Protein AF-A0A3C0BFF2-F1 (afdb_monomer_lite)

Structure (mmCIF, N/CA/C/O backbone):
data_AF-A0A3C0BFF2-F1
#
_entry.id   AF-A0A3C0BFF2-F1
#
loop_
_atom_site.group_PDB
_atom_site.id
_atom_site.type_symbol
_atom_site.label_atom_id
_atom_site.label_alt_id
_atom_site.label_comp_id
_atom_site.label_asym_id
_atom_site.label_entity_id
_atom_site.label_seq_id
_atom_site.pdbx_PDB_ins_code
_atom_site.Cartn_x
_atom_site.Cartn_y
_atom_site.Cartn_z
_atom_site.occupancy
_atom_site.B_iso_or_equiv
_atom_site.auth_seq_id
_atom_site.auth_comp_id
_atom_site.auth_asym_id
_atom_site.auth_atom_id
_atom_site.pdbx_PDB_model_num
ATOM 1 N N . GLN A 1 1 ? -0.691 5.055 -2.971 1.00 78.69 1 GLN A N 1
ATOM 2 C CA . GLN A 1 1 ? -1.757 4.023 -3.033 1.00 78.69 1 GLN A CA 1
ATOM 3 C C . GLN A 1 1 ? -1.936 3.271 -1.711 1.00 78.69 1 GLN A C 1
ATOM 5 O O . GLN A 1 1 ? -3.065 3.200 -1.244 1.00 78.69 1 GLN A O 1
ATOM 10 N N . ILE A 1 2 ? -0.863 2.774 -1.074 1.00 90.50 2 ILE A N 1
ATOM 11 C CA . ILE A 1 2 ? -0.937 2.046 0.214 1.00 90.50 2 ILE A CA 1
ATOM 12 C C . ILE A 1 2 ? -1.674 2.849 1.303 1.00 90.50 2 ILE A C 1
ATOM 14 O O . ILE A 1 2 ? -2.597 2.326 1.921 1.00 90.50 2 ILE A O 1
ATOM 18 N N . GLU A 1 3 ? -1.325 4.127 1.493 1.00 91.62 3 GLU A N 1
ATOM 19 C CA . GLU A 1 3 ? -1.949 4.993 2.509 1.00 91.62 3 GLU A CA 1
ATOM 20 C C . GLU A 1 3 ? -3.471 5.095 2.364 1.00 91.62 3 GLU A C 1
ATOM 22 O O . GLU A 1 3 ? -4.196 4.932 3.344 1.00 91.62 3 GLU A O 1
ATOM 27 N N . MET A 1 4 ? -3.955 5.327 1.143 1.00 92.62 4 MET A N 1
ATOM 28 C CA . MET A 1 4 ? -5.383 5.491 0.872 1.00 92.62 4 MET A CA 1
ATOM 29 C C . MET A 1 4 ? -6.155 4.205 1.17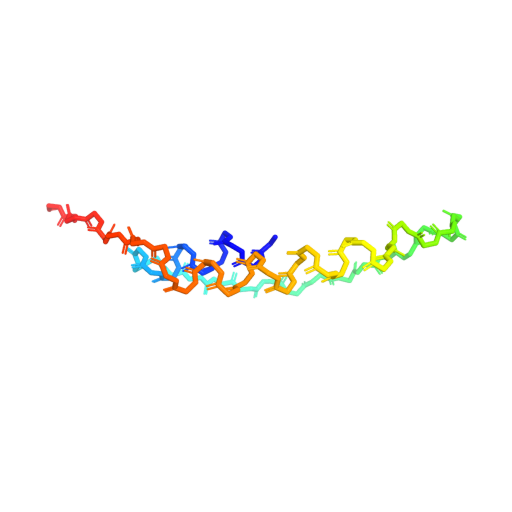2 1.00 92.62 4 MET A C 1
ATOM 31 O O . MET A 1 4 ? -7.185 4.252 1.842 1.00 92.62 4 MET A O 1
ATOM 35 N N . LYS A 1 5 ? -5.626 3.049 0.746 1.00 91.94 5 LYS A N 1
ATOM 36 C CA . LYS A 1 5 ? -6.244 1.741 1.010 1.00 91.94 5 LYS A CA 1
ATOM 37 C C . LYS A 1 5 ? -6.271 1.433 2.510 1.00 91.94 5 LYS A C 1
ATOM 39 O O . LYS A 1 5 ? -7.306 1.039 3.038 1.00 91.94 5 LYS A O 1
ATOM 44 N N . TYR A 1 6 ? -5.160 1.665 3.210 1.00 92.00 6 TYR A N 1
ATOM 45 C CA . TYR A 1 6 ? -5.070 1.451 4.656 1.00 92.00 6 TYR A CA 1
ATOM 46 C C . TYR A 1 6 ? -5.994 2.384 5.444 1.00 92.00 6 TYR A C 1
ATOM 48 O O . TYR A 1 6 ? -6.663 1.944 6.375 1.00 92.00 6 TYR A O 1
ATOM 56 N N . THR A 1 7 ? -6.075 3.657 5.055 1.00 91.75 7 THR A N 1
ATOM 57 C CA . THR A 1 7 ? -6.966 4.629 5.700 1.00 91.75 7 THR A CA 1
ATOM 58 C C . THR A 1 7 ? -8.425 4.249 5.493 1.00 91.75 7 THR A C 1
ATOM 60 O O . THR A 1 7 ? -9.166 4.178 6.470 1.00 91.75 7 THR A O 1
ATOM 63 N N . ALA A 1 8 ? -8.829 3.916 4.263 1.00 92.00 8 ALA A N 1
ATOM 64 C CA . ALA A 1 8 ? -10.185 3.451 3.980 1.00 92.00 8 ALA A CA 1
ATOM 65 C C . ALA A 1 8 ? -10.540 2.195 4.799 1.00 92.00 8 ALA A C 1
ATOM 67 O O . ALA A 1 8 ? -11.624 2.114 5.376 1.00 92.00 8 ALA A O 1
ATOM 68 N N . TRP A 1 9 ? -9.593 1.262 4.931 1.00 91.06 9 TRP A N 1
ATOM 69 C CA . TRP A 1 9 ? -9.761 0.059 5.745 1.00 91.06 9 TRP A CA 1
ATOM 70 C C . TRP A 1 9 ? -9.910 0.383 7.240 1.00 91.06 9 TRP A C 1
ATOM 72 O O . TRP A 1 9 ? -10.838 -0.098 7.887 1.00 91.06 9 TRP A O 1
ATOM 82 N N . LYS A 1 10 ? -9.053 1.253 7.795 1.00 89.50 10 LYS A N 1
ATOM 83 C CA . LYS A 1 10 ? -9.127 1.693 9.202 1.00 89.50 10 LYS A CA 1
ATOM 84 C C . LYS A 1 10 ? -10.412 2.456 9.531 1.00 89.50 10 LYS A C 1
ATOM 86 O O .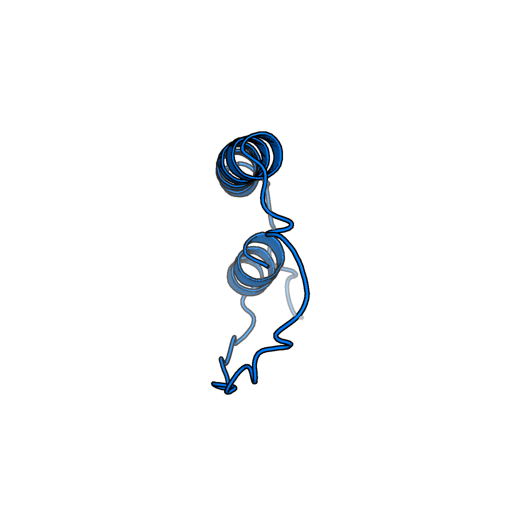 LYS A 1 10 ? -10.816 2.462 10.691 1.00 89.50 10 LYS A O 1
ATOM 91 N N . LEU A 1 11 ? -11.022 3.101 8.540 1.00 90.69 11 LEU A N 1
ATOM 92 C CA . LEU A 1 11 ? -12.289 3.817 8.673 1.00 90.69 11 LEU A CA 1
ATOM 93 C C . LEU A 1 11 ? -13.523 2.908 8.521 1.00 90.69 11 LEU A C 1
ATOM 95 O O . LEU A 1 11 ? -14.632 3.383 8.735 1.00 90.69 11 LEU A O 1
ATOM 99 N N . GLY A 1 12 ? -13.350 1.619 8.203 1.00 89.75 12 GLY A N 1
ATOM 100 C CA . GLY A 1 12 ? -14.450 0.652 8.099 1.00 89.75 12 GLY A CA 1
ATOM 101 C C . GLY A 1 12 ? -15.162 0.627 6.743 1.00 89.75 12 GLY A C 1
ATOM 102 O O . GLY A 1 12 ? -16.242 0.052 6.636 1.00 89.75 12 GLY A O 1
ATOM 103 N N . PHE A 1 13 ? -14.582 1.226 5.699 1.00 91.19 13 PHE A N 1
ATOM 104 C CA . PHE A 1 13 ? -15.169 1.181 4.359 1.00 91.19 13 PHE A CA 1
ATOM 105 C C . PHE A 1 13 ? -14.999 -0.193 3.702 1.00 91.19 13 PHE A C 1
ATOM 107 O O . PHE A 1 13 ? -13.995 -0.884 3.892 1.00 91.19 13 PHE A O 1
ATOM 114 N N . LYS A 1 14 ? -15.962 -0.561 2.851 1.00 90.56 14 LYS A N 1
ATOM 115 C CA . LYS A 1 14 ? -15.854 -1.729 1.972 1.00 90.56 14 LYS A CA 1
ATOM 116 C C . LYS A 1 14 ? -14.946 -1.390 0.789 1.00 90.56 14 LYS A C 1
ATOM 118 O O . LYS A 1 14 ? -15.261 -0.507 -0.001 1.00 90.56 14 LYS A O 1
ATOM 123 N N . ILE A 1 15 ? -13.834 -2.107 0.662 1.00 91.81 15 ILE A N 1
ATOM 124 C CA . ILE A 1 15 ? -12.881 -1.947 -0.441 1.00 91.81 15 ILE A CA 1
ATOM 125 C C . ILE A 1 15 ? -13.098 -3.093 -1.429 1.00 91.81 15 ILE A C 1
ATOM 127 O O . ILE A 1 15 ? -13.048 -4.257 -1.036 1.00 91.81 15 ILE A O 1
ATOM 131 N N . ILE A 1 16 ? -13.332 -2.760 -2.697 1.00 93.44 16 ILE A N 1
ATOM 132 C CA . ILE A 1 16 ? -13.385 -3.714 -3.810 1.00 93.44 16 ILE A CA 1
ATOM 133 C C . ILE A 1 16 ? -12.250 -3.398 -4.780 1.00 93.44 16 ILE A C 1
ATOM 135 O O . ILE A 1 16 ? -11.964 -2.232 -5.045 1.00 93.44 16 ILE A O 1
ATOM 139 N N . GLU A 1 17 ? -11.590 -4.429 -5.291 1.00 92.06 17 GLU A N 1
ATOM 140 C CA . GLU A 1 17 ? -10.550 -4.284 -6.307 1.00 92.06 17 GLU A CA 1
ATOM 141 C C . GLU A 1 17 ? -11.087 -4.819 -7.628 1.00 92.06 17 GLU A C 1
ATOM 143 O O . GLU A 1 17 ? -11.581 -5.943 -7.695 1.00 92.06 17 GLU A O 1
ATOM 148 N N . VAL A 1 18 ? -11.014 -3.993 -8.670 1.00 93.69 18 VAL A N 1
ATOM 149 C CA . VAL A 1 18 ? -11.394 -4.371 -10.031 1.00 93.69 18 VAL A CA 1
ATOM 150 C C . VAL A 1 18 ? -10.100 -4.519 -10.829 1.00 93.69 18 VAL A C 1
ATOM 152 O O . VAL A 1 18 ? -9.352 -3.543 -10.931 1.00 93.69 18 VAL A O 1
ATOM 155 N N . PRO A 1 19 ? -9.788 -5.717 -11.351 1.00 90.62 19 PRO A N 1
ATOM 156 C CA . PRO A 1 19 ? -8.565 -5.926 -12.110 1.00 90.62 19 PRO A CA 1
ATOM 157 C C . PRO A 1 19 ? -8.621 -5.140 -13.422 1.00 90.62 19 PRO A C 1
ATOM 159 O O . PRO A 1 19 ? -9.638 -5.137 -14.113 1.00 90.62 19 PRO A O 1
ATOM 162 N N . ILE A 1 20 ? -7.511 -4.493 -13.773 1.00 90.19 20 ILE A N 1
ATOM 163 C CA . ILE A 1 20 ? -7.333 -3.813 -15.058 1.00 90.19 20 ILE A CA 1
ATOM 164 C C . ILE A 1 20 ? -6.045 -4.292 -15.717 1.00 90.19 20 ILE A C 1
ATOM 166 O O . ILE A 1 20 ? -5.047 -4.551 -15.043 1.00 90.19 20 ILE A O 1
ATOM 170 N N . ILE A 1 21 ? -6.075 -4.404 -17.042 1.00 89.94 21 ILE A N 1
ATOM 171 C CA . ILE A 1 21 ? -4.889 -4.699 -17.840 1.00 89.94 21 ILE A CA 1
ATOM 172 C C . ILE A 1 21 ? -4.229 -3.363 -18.156 1.00 89.94 21 ILE A C 1
ATOM 174 O O . ILE A 1 21 ? -4.798 -2.524 -18.855 1.00 89.94 21 ILE A O 1
ATOM 178 N N . PHE A 1 22 ? -3.031 -3.157 -17.620 1.00 83.75 22 PHE A N 1
ATOM 179 C CA . PHE A 1 22 ? -2.204 -2.028 -18.010 1.00 83.75 22 PHE A CA 1
ATOM 180 C C . PHE A 1 22 ? -1.586 -2.346 -19.371 1.00 83.75 22 PHE A C 1
ATOM 182 O O . PHE A 1 22 ? -0.735 -3.221 -19.483 1.00 83.75 22 PHE A O 1
ATOM 189 N N . THR A 1 23 ? -2.037 -1.660 -20.417 1.00 85.56 23 THR A N 1
ATOM 190 C CA . THR A 1 23 ? -1.347 -1.663 -21.709 1.00 85.56 23 THR A CA 1
ATOM 191 C C . THR A 1 23 ? -0.115 -0.772 -21.589 1.00 85.56 23 THR A C 1
ATOM 193 O O . THR A 1 23 ? -0.257 0.419 -21.285 1.00 85.56 23 THR A O 1
ATOM 196 N N . ASP A 1 24 ? 1.076 -1.330 -21.794 1.00 78.56 24 ASP A N 1
ATOM 197 C CA . ASP A 1 24 ? 2.316 -0.566 -21.689 1.00 78.56 24 ASP A CA 1
ATOM 198 C C . ASP A 1 24 ? 2.365 0.581 -22.701 1.00 78.56 24 ASP A C 1
ATOM 200 O O . ASP A 1 24 ? 1.987 0.452 -23.866 1.00 78.56 24 ASP A O 1
ATOM 204 N N . ARG A 1 25 ? 2.879 1.721 -22.237 1.00 72.81 25 ARG A N 1
ATOM 205 C CA . ARG A 1 25 ? 3.414 2.766 -23.108 1.00 72.81 25 ARG A CA 1
ATOM 206 C C . ARG A 1 25 ? 4.901 2.461 -23.215 1.00 72.81 25 ARG A C 1
ATOM 208 O O . ARG A 1 25 ? 5.601 2.546 -22.214 1.00 72.81 25 ARG A O 1
ATOM 215 N N . THR A 1 26 ? 5.361 2.060 -24.393 1.00 67.38 26 THR A N 1
ATOM 216 C CA . THR A 1 26 ? 6.708 1.507 -24.634 1.00 67.38 26 THR A CA 1
ATOM 217 C C . THR A 1 26 ? 7.859 2.509 -24.493 1.00 67.38 26 THR A C 1
ATOM 219 O O . THR A 1 26 ? 9.014 2.136 -24.653 1.00 67.38 26 THR A O 1
ATOM 222 N N . GLU A 1 27 ? 7.576 3.771 -24.177 1.00 67.88 27 GLU A N 1
ATOM 223 C CA . GLU A 1 27 ? 8.559 4.852 -24.170 1.00 67.88 27 GLU A CA 1
ATOM 224 C C . GLU A 1 27 ? 8.813 5.355 -22.741 1.00 67.88 27 GLU A C 1
ATOM 226 O O . GLU A 1 27 ? 7.920 5.909 -22.091 1.00 67.88 27 GLU A O 1
ATOM 231 N N . GLY A 1 28 ? 10.056 5.211 -22.271 1.00 69.06 28 GLY A N 1
ATOM 232 C CA . GLY A 1 28 ? 10.565 5.918 -21.093 1.00 69.06 28 GLY A CA 1
ATOM 233 C C . GLY A 1 28 ? 11.350 5.063 -20.097 1.00 69.06 28 GLY A C 1
ATOM 234 O O . GLY A 1 28 ? 11.073 3.890 -19.866 1.00 69.06 28 GLY A O 1
ATOM 235 N N . THR A 1 29 ? 12.339 5.690 -19.460 1.00 75.12 29 THR A N 1
ATOM 236 C CA . THR A 1 29 ? 13.097 5.115 -18.346 1.00 75.12 29 THR A CA 1
ATOM 237 C C . THR A 1 29 ? 12.235 5.017 -17.083 1.00 75.12 29 THR A C 1
ATOM 239 O O . THR A 1 29 ? 11.293 5.787 -16.874 1.00 75.12 29 THR A O 1
ATOM 242 N N . SER A 1 30 ? 12.558 4.056 -16.212 1.00 77.44 30 SER A N 1
ATOM 243 C CA . SER A 1 30 ? 11.876 3.884 -14.926 1.00 77.44 30 SER A CA 1
ATOM 244 C C . SER A 1 30 ? 11.895 5.179 -14.107 1.00 77.44 30 SER A C 1
ATOM 246 O O . SER A 1 30 ? 12.955 5.731 -13.819 1.00 77.44 30 SER A O 1
ATOM 248 N N . LYS A 1 31 ? 10.714 5.634 -13.670 1.00 81.50 31 LYS A N 1
ATOM 249 C CA . LYS A 1 31 ? 10.560 6.776 -12.748 1.00 81.50 31 LYS A CA 1
ATOM 250 C C . LYS A 1 31 ? 10.890 6.420 -11.290 1.00 81.50 31 LYS A C 1
ATOM 252 O O . LYS A 1 31 ? 10.832 7.286 -10.421 1.00 81.50 31 LYS A O 1
ATOM 257 N N . MET A 1 32 ? 11.200 5.153 -11.003 1.00 84.12 32 MET A N 1
ATOM 258 C 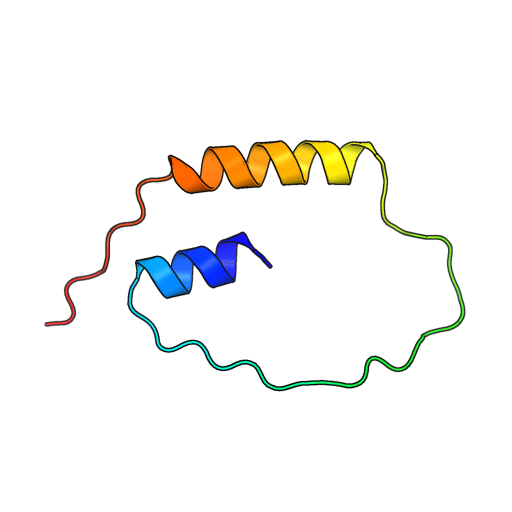CA . MET A 1 32 ? 11.477 4.665 -9.651 1.00 84.12 32 MET A CA 1
ATOM 259 C C . MET A 1 32 ? 12.958 4.806 -9.309 1.00 84.12 32 MET A C 1
ATOM 261 O O . MET A 1 32 ? 13.821 4.214 -9.953 1.00 84.12 32 MET A O 1
ATOM 265 N N . SER A 1 33 ? 13.243 5.552 -8.244 1.00 89.94 33 SER A N 1
ATOM 266 C CA . SER A 1 33 ? 14.590 5.741 -7.708 1.00 89.94 33 SER A CA 1
ATOM 267 C C . SER A 1 33 ? 14.749 5.067 -6.342 1.00 89.94 33 SER A C 1
ATOM 269 O O . SER A 1 33 ? 13.779 4.784 -5.633 1.00 89.94 33 SER A O 1
ATOM 271 N N . ARG A 1 34 ? 16.002 4.849 -5.924 1.00 89.88 34 ARG A N 1
ATOM 272 C CA . ARG A 1 34 ? 16.323 4.302 -4.593 1.00 89.88 34 ARG A CA 1
ATOM 273 C C . ARG A 1 34 ? 15.854 5.215 -3.450 1.00 89.88 34 ARG A C 1
ATOM 275 O O . ARG A 1 34 ? 15.591 4.718 -2.359 1.00 89.88 34 ARG A O 1
ATOM 282 N N . GLY A 1 35 ? 15.747 6.525 -3.698 1.00 92.81 35 GLY A N 1
ATOM 283 C CA . GLY A 1 35 ? 15.192 7.499 -2.753 1.00 92.81 35 GLY A CA 1
ATOM 284 C C . GLY A 1 35 ? 13.702 7.265 -2.516 1.00 92.81 35 GLY A C 1
ATOM 285 O O . GLY A 1 35 ? 13.307 7.009 -1.382 1.00 92.81 35 GLY A O 1
ATOM 286 N N . ILE A 1 36 ? 12.916 7.195 -3.599 1.00 90.38 36 ILE A N 1
ATOM 287 C CA . ILE A 1 36 ? 11.466 6.926 -3.553 1.00 90.38 36 ILE A CA 1
ATOM 288 C C . ILE A 1 36 ? 11.176 5.619 -2.803 1.00 90.38 36 ILE A C 1
ATOM 290 O O . ILE A 1 36 ? 10.270 5.552 -1.976 1.00 90.38 36 ILE A O 1
ATOM 294 N N . PHE A 1 37 ? 11.975 4.577 -3.042 1.00 91.19 37 PHE A N 1
ATOM 295 C CA . PHE A 1 37 ? 11.815 3.302 -2.343 1.00 91.19 37 PHE A CA 1
ATOM 296 C C . PHE A 1 37 ? 12.066 3.409 -0.829 1.00 91.19 37 PHE A C 1
ATOM 298 O O . PHE A 1 37 ? 11.295 2.878 -0.029 1.00 91.19 37 PHE A O 1
ATOM 305 N N . ARG A 1 38 ? 13.130 4.110 -0.417 1.00 92.81 38 ARG A N 1
ATOM 306 C CA . ARG A 1 38 ? 13.446 4.321 1.006 1.00 92.81 38 ARG A CA 1
ATOM 307 C C . ARG A 1 38 ? 12.373 5.154 1.706 1.00 92.81 38 ARG A C 1
ATOM 309 O O . ARG A 1 38 ? 11.965 4.802 2.812 1.00 92.81 38 ARG A O 1
ATOM 316 N N . GLU A 1 39 ? 11.895 6.209 1.054 1.00 92.06 39 GLU A N 1
ATOM 317 C CA . GLU A 1 39 ? 10.790 7.035 1.551 1.00 92.06 39 GLU A CA 1
ATOM 318 C C . GLU A 1 39 ? 9.511 6.216 1.717 1.00 92.06 39 GLU A C 1
ATOM 320 O O . GLU A 1 39 ? 8.858 6.306 2.755 1.00 92.06 39 GLU A O 1
ATOM 325 N N . ALA A 1 40 ? 9.189 5.352 0.751 1.00 91.62 40 ALA A N 1
ATOM 326 C CA . ALA A 1 40 ? 8.023 4.480 0.834 1.00 91.62 40 ALA A CA 1
ATOM 327 C C . ALA A 1 40 ? 8.083 3.543 2.055 1.00 91.62 40 ALA A C 1
ATOM 329 O O . ALA A 1 40 ? 7.079 3.397 2.752 1.00 91.62 40 ALA A O 1
ATOM 330 N N . ILE A 1 41 ? 9.246 2.952 2.362 1.00 92.50 41 ILE A N 1
ATOM 331 C CA . ILE A 1 41 ? 9.415 2.096 3.552 1.00 92.50 41 ILE A CA 1
ATOM 332 C C . ILE A 1 41 ? 9.158 2.889 4.838 1.00 92.50 41 ILE A C 1
ATOM 334 O O . ILE A 1 41 ? 8.368 2.460 5.683 1.00 92.50 41 ILE A O 1
ATOM 338 N N . LEU A 1 42 ? 9.800 4.051 4.985 1.00 93.31 42 LEU A N 1
ATOM 339 C CA . LEU A 1 42 ? 9.620 4.903 6.163 1.00 93.31 42 LEU A CA 1
ATOM 340 C C . LEU A 1 42 ? 8.165 5.372 6.293 1.00 93.31 42 LEU A C 1
ATOM 342 O O . LEU A 1 42 ? 7.600 5.323 7.388 1.00 93.31 42 LEU A O 1
ATOM 346 N N . GLY A 1 43 ? 7.534 5.741 5.178 1.00 92.00 43 GLY A N 1
ATOM 347 C CA . GLY A 1 43 ? 6.132 6.144 5.125 1.00 92.00 43 GLY A CA 1
ATOM 348 C C . GLY A 1 43 ? 5.181 5.042 5.594 1.00 92.00 43 GLY A C 1
ATOM 349 O O . GLY A 1 43 ? 4.261 5.318 6.360 1.00 92.00 43 GLY A O 1
ATOM 350 N N . VAL A 1 44 ? 5.425 3.778 5.225 1.00 92.00 44 VAL A N 1
ATOM 351 C CA . VAL A 1 44 ? 4.613 2.637 5.693 1.00 92.00 44 VAL A CA 1
ATOM 352 C C . VAL A 1 44 ? 4.756 2.421 7.204 1.00 92.00 44 VAL A C 1
ATOM 354 O O . VAL A 1 44 ? 3.756 2.172 7.882 1.00 92.00 44 VAL A O 1
ATOM 357 N N . ILE A 1 45 ? 5.966 2.557 7.756 1.00 93.19 45 ILE A N 1
ATOM 358 C CA . ILE A 1 45 ? 6.189 2.452 9.207 1.00 93.19 45 ILE A CA 1
ATOM 359 C C . ILE A 1 45 ? 5.431 3.568 9.937 1.00 93.19 45 ILE A C 1
ATOM 361 O O . ILE A 1 45 ? 4.693 3.292 10.883 1.00 93.19 45 ILE A O 1
ATOM 365 N N . GLN A 1 46 ? 5.543 4.814 9.471 1.00 91.38 46 GLN A N 1
ATOM 366 C CA . GLN A 1 46 ? 4.821 5.957 10.042 1.00 91.38 46 GLN A CA 1
ATOM 367 C C . GLN A 1 46 ? 3.298 5.773 9.972 1.00 91.38 46 GLN A C 1
ATOM 369 O O . GLN A 1 46 ? 2.588 6.088 10.930 1.00 91.38 46 GLN A O 1
ATOM 374 N N . LEU A 1 47 ? 2.791 5.199 8.877 1.00 90.81 47 LEU A N 1
ATOM 375 C CA . LEU A 1 47 ? 1.369 4.924 8.680 1.00 90.81 47 LEU A CA 1
ATOM 376 C C . LEU A 1 47 ? 0.784 4.011 9.770 1.00 90.81 47 LEU A C 1
ATOM 378 O O . LEU A 1 47 ? -0.363 4.193 10.181 1.00 90.81 47 LEU A O 1
ATOM 382 N N . ARG A 1 48 ? 1.576 3.059 10.280 1.00 87.50 48 ARG A N 1
ATOM 383 C CA . ARG A 1 48 ? 1.169 2.156 11.368 1.00 87.50 48 ARG A CA 1
ATOM 384 C C . ARG A 1 48 ? 0.958 2.894 12.692 1.00 87.50 48 ARG A C 1
ATOM 386 O O . ARG A 1 48 ? 0.058 2.531 13.446 1.00 87.50 48 ARG A O 1
ATOM 393 N N . PHE A 1 49 ? 1.762 3.920 12.964 1.00 90.12 49 PHE A N 1
ATOM 394 C CA . PHE A 1 49 ? 1.658 4.736 14.180 1.00 90.12 49 PHE A CA 1
ATOM 395 C C . PHE A 1 49 ? 0.681 5.912 14.031 1.00 90.12 49 PHE A C 1
ATOM 397 O O . PHE A 1 49 ? 0.261 6.503 15.029 1.00 90.12 49 PHE A O 1
ATOM 404 N N . LYS A 1 50 ? 0.268 6.237 12.800 1.00 87.88 50 LYS A N 1
ATOM 405 C CA . LYS A 1 50 ? -0.729 7.271 12.514 1.00 87.88 50 LYS A CA 1
ATOM 406 C C . LYS A 1 50 ? -2.080 6.873 13.114 1.00 87.88 50 LYS A C 1
ATOM 408 O O . LYS A 1 50 ? -2.650 5.821 12.820 1.00 87.88 50 LYS A O 1
ATOM 413 N N . ARG A 1 51 ? -2.619 7.735 13.977 1.00 84.12 51 ARG A N 1
ATOM 414 C CA . ARG A 1 51 ? -3.857 7.469 14.719 1.00 84.12 51 ARG A CA 1
ATOM 415 C C . ARG A 1 51 ? -5.084 7.772 13.855 1.00 84.12 51 ARG A C 1
ATOM 417 O O . ARG A 1 51 ? -5.660 8.849 13.942 1.00 84.12 51 ARG A O 1
ATOM 424 N N . ILE A 1 52 ? -5.485 6.810 13.029 1.00 86.31 52 ILE A N 1
ATOM 425 C CA . ILE A 1 52 ? -6.694 6.896 12.196 1.00 86.31 52 ILE A CA 1
ATOM 426 C C . ILE A 1 52 ? -7.890 6.420 13.031 1.00 86.31 52 ILE A C 1
ATOM 428 O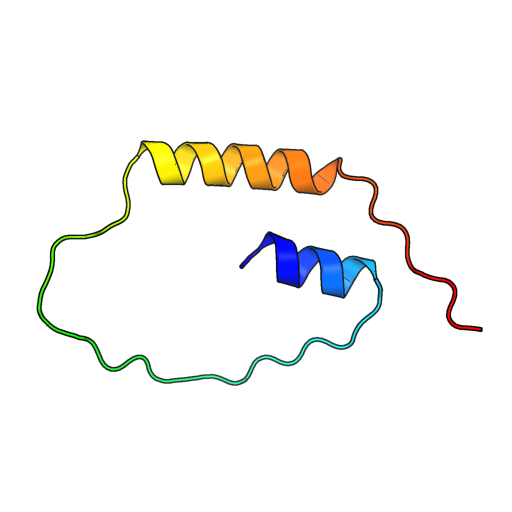 O . ILE A 1 52 ? -7.947 5.251 13.420 1.00 86.31 52 ILE A O 1
ATOM 432 N N . ARG A 1 53 ? -8.809 7.337 13.361 1.00 82.50 53 ARG A N 1
ATOM 433 C CA . ARG A 1 53 ? -10.023 7.045 14.138 1.00 82.50 53 ARG A CA 1
ATOM 434 C C . ARG A 1 53 ? -11.215 6.884 13.190 1.00 82.50 53 ARG A C 1
ATOM 436 O O . ARG A 1 53 ? -11.392 7.759 12.346 1.00 82.50 53 ARG A O 1
ATOM 443 N N . PRO A 1 54 ? -12.023 5.820 13.329 1.00 74.25 54 PRO A N 1
ATOM 444 C CA . PRO A 1 54 ? -13.252 5.687 12.560 1.00 74.25 54 PRO A CA 1
ATOM 445 C C . PRO A 1 54 ? -14.218 6.810 12.946 1.00 74.25 54 PRO A C 1
ATOM 447 O O . PRO A 1 54 ? -14.369 7.137 14.127 1.00 74.25 54 PRO A O 1
ATOM 450 N N . VAL A 1 55 ? -14.856 7.412 11.945 1.00 68.75 55 VAL A N 1
ATOM 451 C CA . VAL A 1 55 ? -15.971 8.332 12.175 1.00 68.75 55 VAL A CA 1
ATOM 452 C C . VAL A 1 55 ? -17.130 7.483 12.689 1.00 68.75 55 VAL A C 1
ATOM 454 O O . VAL A 1 55 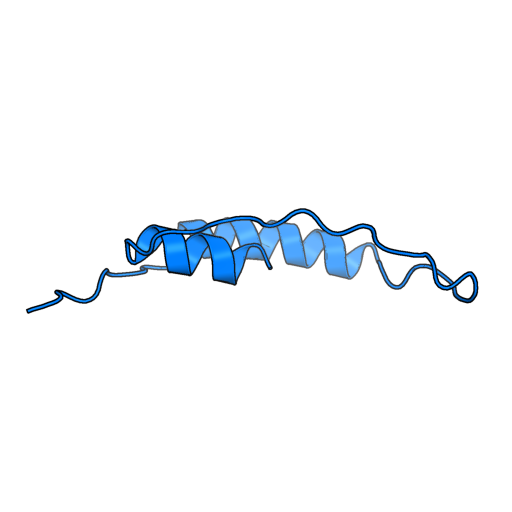? -17.483 6.487 12.059 1.00 68.75 55 VAL A O 1
ATOM 457 N N . LYS A 1 56 ? -17.695 7.832 13.851 1.00 61.56 56 LYS A N 1
ATOM 458 C CA . LYS A 1 56 ? -18.963 7.247 14.300 1.00 61.56 56 LYS A CA 1
ATOM 459 C C . LYS A 1 56 ? -20.015 7.637 13.266 1.00 61.56 56 LYS A C 1
ATOM 461 O O . LYS A 1 56 ? -20.408 8.798 13.215 1.00 61.56 56 LYS A O 1
ATOM 466 N N . VAL A 1 57 ? -20.400 6.692 12.418 1.00 63.00 57 VAL A N 1
ATOM 467 C CA . VAL A 1 57 ? -21.576 6.840 11.564 1.00 63.00 57 VAL A CA 1
ATOM 468 C C . VAL A 1 57 ? -22.771 6.770 12.514 1.00 63.00 57 VAL A C 1
ATOM 470 O O . VAL A 1 57 ? -22.905 5.783 13.238 1.00 63.00 57 VAL A O 1
ATOM 473 N N . ALA A 1 58 ? -23.501 7.881 12.619 1.00 55.94 58 ALA A N 1
ATOM 474 C CA . ALA A 1 58 ? -24.728 7.991 13.402 1.00 55.94 58 ALA A CA 1
ATOM 475 C C . ALA A 1 58 ? -25.856 7.185 12.752 1.00 55.94 58 ALA A C 1
ATOM 477 O O . ALA A 1 58 ? -25.856 7.101 11.502 1.00 55.94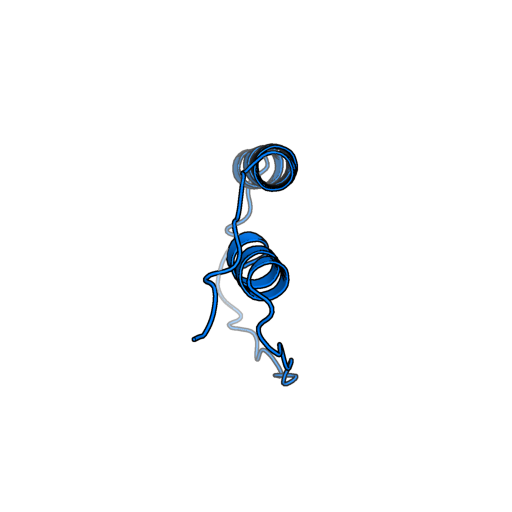 58 ALA A O 1
#

Foldseek 3Di:
DVLVVVLCVQQPHDDDDDDDDDDDPPDDDDPDDPVNVVVVVVVVVVSVVPDRHHDPPD

pLDDT: mean 85.63, std 9.35, range [55.94, 93.69]

Secondary structure (DSSP, 8-state):
-HHHHHHHHHTTPPP------------------HHHHHHHHHHHHHHHHS--PPP---

Radius of gyration: 16.06 Å; chains: 1; bounding box: 41×14×39 Å

Sequence (58 aa):
QIEMKYTAWKLGFKIIEVPIIFTDRTEGTSKMSRGIFREAILGVIQLRFKRIRPVKVA